Protein AF-A0A359CAQ3-F1 (afdb_monomer_lite)

Radius of gyration: 19.14 Å; chains: 1; bounding box: 54×22×46 Å

Sequence (82 aa):
MRVPKKAAIFGFNLCASVFLGLCVYGLLSYAEGAKRPPGTLLMWVFFASGVIGCIVGICYFGSEWDRRNAEEAKTRNPPKKT

pLDDT: mean 80.91, std 11.01, range [54.03, 93.88]

Secondary structure (DSSP, 8-state):
-PPPHHHHHHHHHHHHHHHHHHHHHHHHHHHTTT-S----HHHHHHHHHHHHHHHHHHHHHHHHHHHHHHHHHHHHS-----

Structure (mmCIF, N/CA/C/O backbone):
data_AF-A0A359CAQ3-F1
#
_entry.id   AF-A0A359CAQ3-F1
#
loop_
_atom_site.group_PDB
_atom_site.id
_atom_site.type_symbol
_atom_site.label_atom_id
_atom_site.label_alt_id
_atom_site.label_comp_id
_atom_site.label_asym_id
_atom_site.label_entity_id
_atom_site.label_seq_id
_atom_site.pdbx_PDB_ins_code
_atom_site.Cartn_x
_atom_site.Cartn_y
_atom_site.Cartn_z
_atom_site.occupancy
_atom_site.B_iso_or_equiv
_atom_site.auth_seq_id
_atom_site.auth_comp_id
_atom_site.auth_asym_id
_atom_site.auth_atom_id
_atom_site.pdbx_PDB_model_num
ATOM 1 N N . MET A 1 1 ? -11.923 -12.801 12.339 1.00 54.03 1 MET A N 1
ATOM 2 C CA . MET A 1 1 ? -11.090 -12.453 13.516 1.00 54.03 1 MET A CA 1
ATOM 3 C C . MET A 1 1 ? -11.072 -10.937 13.656 1.00 54.03 1 MET A C 1
ATOM 5 O O . MET A 1 1 ? -10.980 -10.272 12.636 1.00 54.03 1 MET A O 1
ATOM 9 N N . ARG A 1 2 ? -11.224 -10.381 14.866 1.00 63.50 2 ARG A N 1
ATOM 10 C CA . ARG A 1 2 ? -11.185 -8.921 15.089 1.00 63.50 2 ARG A CA 1
ATOM 11 C C . ARG A 1 2 ? -9.734 -8.443 15.113 1.00 63.50 2 ARG A C 1
ATOM 13 O O . ARG A 1 2 ? -8.956 -8.967 15.908 1.00 63.50 2 ARG A O 1
ATOM 20 N N . VAL A 1 3 ? -9.380 -7.455 14.293 1.00 69.12 3 VAL A N 1
ATOM 21 C CA . VAL A 1 3 ? -8.020 -6.895 14.287 1.00 69.12 3 VAL A CA 1
ATOM 22 C C . VAL A 1 3 ? -7.942 -5.757 15.321 1.00 69.12 3 VAL A C 1
ATOM 24 O O . VAL A 1 3 ? -8.847 -4.917 15.406 1.00 69.12 3 VAL A O 1
ATOM 27 N N . PRO A 1 4 ? -6.893 -5.697 16.160 1.00 81.81 4 PRO A N 1
ATOM 28 C CA . PRO A 1 4 ? -6.673 -4.556 17.046 1.00 81.81 4 PRO A CA 1
ATOM 29 C C . PRO A 1 4 ? -6.557 -3.250 16.246 1.00 81.81 4 PRO A C 1
ATOM 31 O O . PRO A 1 4 ? -5.906 -3.228 15.207 1.00 81.81 4 PRO A O 1
ATOM 34 N N . LYS A 1 5 ? -7.110 -2.134 16.746 1.00 78.25 5 LYS A N 1
ATOM 35 C CA . LYS A 1 5 ? -7.084 -0.831 16.046 1.00 78.25 5 LYS A CA 1
ATOM 36 C C . LYS A 1 5 ? -5.664 -0.407 15.652 1.00 78.25 5 LYS A C 1
ATOM 38 O O . LYS A 1 5 ? -5.431 0.008 14.524 1.00 78.25 5 LYS A O 1
ATOM 43 N N . LYS A 1 6 ? -4.696 -0.594 16.558 1.00 83.25 6 LYS A N 1
ATOM 44 C CA . LYS A 1 6 ? -3.275 -0.319 16.287 1.00 83.25 6 LYS A CA 1
ATOM 45 C C . LYS A 1 6 ? -2.712 -1.187 15.157 1.00 83.25 6 LYS A C 1
ATOM 47 O O . LYS A 1 6 ? -1.942 -0.689 14.348 1.00 83.25 6 LYS A O 1
ATOM 52 N N . ALA A 1 7 ? -3.122 -2.452 15.077 1.00 84.25 7 ALA A N 1
ATOM 53 C CA . ALA A 1 7 ? -2.700 -3.359 14.015 1.00 84.25 7 ALA A CA 1
ATOM 54 C C . ALA A 1 7 ? -3.368 -3.022 12.671 1.00 84.25 7 ALA A C 1
ATOM 56 O O . ALA A 1 7 ? -2.708 -3.109 11.644 1.00 84.25 7 ALA A O 1
ATOM 57 N N . ALA A 1 8 ? -4.627 -2.567 12.673 1.00 85.94 8 ALA A N 1
ATOM 58 C CA . ALA A 1 8 ? -5.293 -2.073 11.466 1.00 85.94 8 ALA A CA 1
ATOM 59 C C . ALA A 1 8 ? -4.611 -0.806 10.920 1.00 85.94 8 ALA A C 1
ATOM 61 O O . ALA A 1 8 ? -4.292 -0.742 9.739 1.00 85.94 8 ALA A O 1
ATOM 62 N N . ILE A 1 9 ? -4.289 0.159 11.789 1.00 88.00 9 ILE A N 1
ATOM 63 C CA . ILE A 1 9 ? -3.547 1.370 11.404 1.00 88.00 9 ILE A CA 1
ATOM 64 C C . ILE A 1 9 ? -2.155 1.008 10.877 1.00 88.00 9 ILE A C 1
ATOM 66 O O . ILE A 1 9 ? -1.740 1.520 9.840 1.00 88.00 9 ILE A O 1
ATOM 70 N N . PHE A 1 10 ? -1.432 0.123 11.566 1.00 90.25 10 PHE A N 1
ATOM 71 C CA . PHE A 1 10 ? -0.107 -0.313 11.130 1.00 90.25 10 PHE A CA 1
ATOM 72 C C . PHE A 1 10 ? -0.159 -1.024 9.772 1.00 90.25 10 PHE A C 1
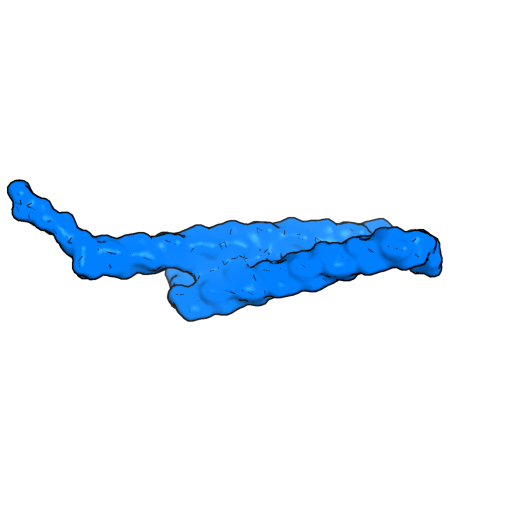ATOM 74 O O . PHE A 1 10 ? 0.601 -0.668 8.876 1.00 90.25 10 PHE A O 1
ATOM 81 N N . GLY A 1 11 ? -1.088 -1.969 9.593 1.00 87.50 11 GLY A N 1
ATOM 82 C CA . GLY A 1 11 ? -1.284 -2.691 8.335 1.00 87.50 11 GLY A CA 1
ATOM 83 C C . GLY A 1 11 ? -1.646 -1.758 7.181 1.00 87.50 11 GLY A C 1
ATOM 84 O O . GLY A 1 11 ? -1.046 -1.842 6.114 1.00 87.50 11 GLY A O 1
ATOM 85 N N . PHE A 1 12 ? -2.546 -0.801 7.420 1.00 88.75 12 PHE A N 1
ATOM 86 C CA . PHE A 1 12 ? -2.888 0.233 6.446 1.00 88.75 12 PHE A CA 1
ATOM 87 C C . PHE A 1 12 ? -1.664 1.063 6.036 1.00 88.75 12 PHE A C 1
ATOM 89 O O . PHE A 1 12 ? -1.390 1.200 4.845 1.00 88.75 12 PHE A O 1
ATOM 96 N N . ASN A 1 13 ? -0.898 1.579 7.005 1.00 90.25 13 ASN A N 1
ATOM 97 C CA . ASN A 1 13 ? 0.285 2.399 6.724 1.00 90.25 13 ASN A CA 1
ATOM 98 C C . ASN A 1 13 ? 1.374 1.609 5.991 1.00 90.25 13 ASN A C 1
ATOM 100 O O . ASN A 1 13 ? 1.995 2.138 5.071 1.00 90.25 13 ASN A O 1
ATOM 104 N N . LEU A 1 14 ? 1.589 0.344 6.361 1.00 91.56 14 LEU A N 1
ATOM 105 C CA . LEU A 1 14 ? 2.535 -0.539 5.685 1.00 91.56 14 LEU A CA 1
ATOM 106 C C . LEU A 1 14 ? 2.136 -0.753 4.219 1.00 91.56 14 LEU A C 1
ATOM 108 O O . LEU A 1 14 ? 2.945 -0.499 3.329 1.00 91.56 14 LEU A O 1
ATOM 112 N N . CYS A 1 15 ? 0.888 -1.157 3.955 1.00 89.88 15 CYS A N 1
ATOM 113 C CA . CYS A 1 15 ? 0.398 -1.375 2.592 1.00 89.88 15 CYS A CA 1
ATOM 114 C C . CYS A 1 15 ? 0.432 -0.087 1.756 1.00 89.88 15 CYS A C 1
ATOM 116 O O . CYS A 1 15 ? 0.850 -0.124 0.601 1.00 89.88 15 CYS A O 1
ATOM 118 N N . ALA A 1 16 ? 0.057 1.055 2.337 1.00 89.88 16 ALA A N 1
ATOM 119 C CA . ALA A 1 16 ? 0.121 2.352 1.667 1.00 89.88 16 ALA A CA 1
ATOM 120 C C . ALA A 1 16 ? 1.564 2.759 1.324 1.00 89.88 16 ALA A C 1
ATOM 122 O O . ALA A 1 16 ? 1.827 3.220 0.216 1.00 89.88 16 ALA A O 1
ATOM 123 N N . SER A 1 17 ? 2.509 2.543 2.242 1.00 92.62 17 SER A N 1
ATOM 124 C CA . SER A 1 17 ? 3.922 2.884 2.033 1.00 92.62 17 SER A CA 1
ATOM 125 C C . SER A 1 17 ? 4.553 2.022 0.940 1.00 92.62 17 SER A C 1
ATOM 127 O O . SER A 1 17 ? 5.251 2.539 0.068 1.00 92.62 17 SER A O 1
ATOM 129 N N . VAL A 1 18 ? 4.270 0.715 0.946 1.00 91.12 18 VAL A N 1
ATOM 130 C CA . VAL A 1 18 ? 4.734 -0.210 -0.099 1.00 91.12 18 VAL A CA 1
ATOM 131 C C . VAL A 1 18 ? 4.120 0.154 -1.451 1.00 91.12 18 VAL A C 1
ATOM 133 O O . VAL A 1 18 ? 4.845 0.238 -2.439 1.00 91.12 18 VAL A O 1
ATOM 136 N N . PHE A 1 19 ? 2.818 0.448 -1.500 1.00 91.38 19 PHE A N 1
ATOM 137 C CA . PHE A 1 19 ? 2.147 0.894 -2.722 1.00 91.38 19 PHE A CA 1
ATOM 138 C C . PHE A 1 19 ? 2.770 2.174 -3.290 1.00 91.38 19 PHE A C 1
ATOM 140 O O . PHE A 1 19 ? 3.093 2.224 -4.474 1.00 91.38 19 PHE A O 1
ATOM 147 N N . LEU A 1 20 ? 3.008 3.184 -2.448 1.00 93.00 20 LEU A N 1
ATOM 148 C CA . LEU A 1 20 ? 3.679 4.418 -2.862 1.00 93.00 20 LEU A CA 1
ATOM 149 C C . LEU A 1 20 ? 5.091 4.147 -3.391 1.00 93.00 20 LEU A C 1
ATOM 151 O O . LEU A 1 20 ? 5.458 4.688 -4.431 1.00 93.00 20 LEU A O 1
ATOM 155 N N . GLY A 1 21 ? 5.856 3.277 -2.727 1.00 90.44 21 GLY A N 1
ATOM 156 C CA . GLY A 1 21 ? 7.176 2.856 -3.198 1.00 90.44 21 GLY A CA 1
ATOM 157 C C . GLY A 1 21 ? 7.129 2.205 -4.583 1.00 90.44 21 GLY A C 1
ATOM 158 O O . GLY A 1 21 ? 7.934 2.550 -5.447 1.00 90.44 21 GLY A O 1
ATOM 159 N N . LEU A 1 22 ? 6.153 1.324 -4.829 1.00 87.88 22 LEU A N 1
ATOM 160 C CA . LEU A 1 22 ? 5.938 0.693 -6.138 1.00 87.88 22 LEU A CA 1
ATOM 161 C C . LEU A 1 22 ? 5.541 1.718 -7.212 1.00 87.88 22 LEU A C 1
ATOM 163 O O . LEU A 1 22 ? 6.059 1.660 -8.328 1.00 87.88 22 LEU A O 1
ATOM 167 N N . CYS A 1 23 ? 4.685 2.686 -6.879 1.00 87.44 23 CYS A N 1
ATOM 168 C CA . CYS A 1 23 ? 4.295 3.768 -7.785 1.00 87.44 23 CYS A CA 1
ATOM 169 C C . CYS A 1 23 ? 5.486 4.659 -8.163 1.00 87.44 23 CYS A C 1
ATOM 171 O O . CYS A 1 23 ? 5.707 4.924 -9.344 1.00 87.44 23 CYS A O 1
ATOM 173 N N . VAL A 1 24 ? 6.282 5.084 -7.178 1.00 90.44 24 VAL A N 1
ATOM 174 C CA . VAL A 1 24 ? 7.492 5.888 -7.409 1.00 90.44 24 VAL A CA 1
ATOM 175 C C . VAL A 1 24 ? 8.513 5.100 -8.227 1.00 90.44 24 VAL A C 1
ATOM 177 O O . VAL A 1 24 ? 9.082 5.641 -9.170 1.00 90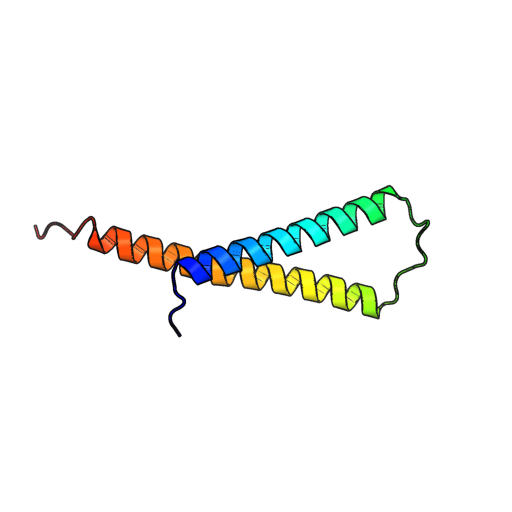.44 24 VAL A O 1
ATOM 180 N N . TYR A 1 25 ? 8.706 3.813 -7.931 1.00 85.31 25 TYR A N 1
ATOM 181 C CA . TYR A 1 25 ? 9.582 2.939 -8.712 1.00 85.31 25 TYR A CA 1
ATOM 182 C C . TYR A 1 25 ? 9.142 2.825 -10.178 1.00 85.31 25 TYR A C 1
ATOM 184 O O . TYR A 1 25 ? 9.980 2.909 -11.081 1.00 85.31 25 TYR A O 1
ATOM 192 N N . GLY A 1 26 ? 7.838 2.662 -10.425 1.00 82.88 26 GLY A N 1
ATOM 193 C CA . GLY A 1 26 ? 7.273 2.648 -11.773 1.00 82.88 26 GLY A CA 1
ATOM 194 C C . GLY A 1 26 ? 7.498 3.973 -12.502 1.00 82.88 26 GLY A C 1
ATOM 195 O O . GLY A 1 26 ? 7.946 3.974 -13.647 1.00 82.88 26 GLY A O 1
ATOM 196 N N . 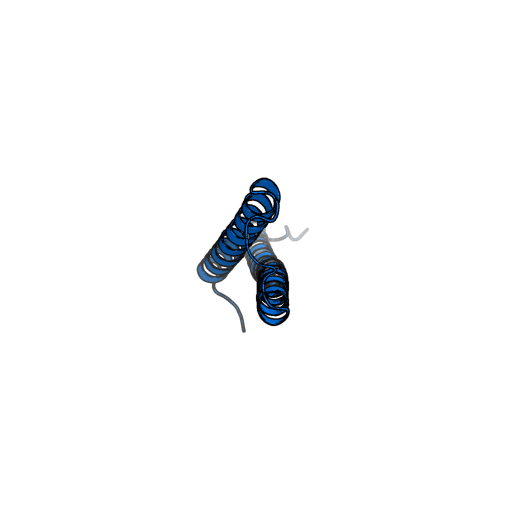LEU A 1 27 ? 7.272 5.099 -11.818 1.00 85.00 27 LEU A N 1
ATOM 197 C CA . LEU A 1 27 ? 7.466 6.438 -12.376 1.00 85.00 27 LEU A CA 1
ATOM 198 C C . LEU A 1 27 ? 8.937 6.723 -12.709 1.00 85.00 27 LEU A C 1
ATOM 200 O O . LEU A 1 27 ? 9.226 7.217 -13.795 1.00 85.00 27 LEU A O 1
ATOM 204 N N . LEU A 1 28 ? 9.866 6.376 -11.813 1.00 85.44 28 LEU A N 1
ATOM 205 C CA . LEU A 1 28 ? 11.308 6.498 -12.049 1.00 85.44 28 LEU A CA 1
ATOM 206 C C . LEU A 1 28 ? 11.752 5.625 -13.225 1.00 85.44 28 LEU A C 1
ATOM 208 O O . LEU A 1 28 ? 12.466 6.095 -14.105 1.00 85.44 28 LEU A O 1
ATOM 212 N N . SER A 1 29 ? 11.271 4.381 -13.286 1.00 79.19 29 SER A N 1
ATOM 213 C CA . SER A 1 29 ? 11.586 3.468 -14.392 1.00 79.19 29 SER A CA 1
ATOM 214 C C . SER A 1 29 ? 11.041 3.968 -15.734 1.00 79.19 29 SER A C 1
ATOM 216 O O . SER A 1 29 ? 11.675 3.759 -16.767 1.00 79.19 29 SER A O 1
ATOM 218 N N . TYR A 1 30 ? 9.888 4.641 -15.728 1.00 79.62 30 TYR A N 1
ATOM 219 C CA . TYR A 1 30 ? 9.328 5.294 -16.910 1.00 79.62 30 TYR A CA 1
ATOM 220 C C . TYR A 1 30 ? 10.144 6.532 -17.320 1.00 79.62 30 TYR A C 1
ATOM 222 O O . TYR A 1 30 ? 10.486 6.681 -18.492 1.00 79.62 30 TYR A O 1
ATOM 230 N N . ALA A 1 31 ? 10.509 7.386 -16.357 1.00 81.94 31 ALA A N 1
ATOM 231 C CA . ALA A 1 31 ? 11.274 8.613 -16.586 1.00 81.94 31 ALA A CA 1
ATOM 232 C C . ALA A 1 31 ? 12.710 8.353 -17.077 1.00 81.94 31 ALA A C 1
ATOM 234 O O . ALA A 1 31 ? 13.227 9.114 -17.892 1.00 81.94 31 ALA A O 1
ATOM 235 N N . GLU A 1 32 ? 13.345 7.262 -16.638 1.00 79.12 32 GLU A N 1
ATOM 236 C CA . GLU A 1 32 ? 14.670 6.835 -17.113 1.00 79.12 32 GLU A CA 1
ATOM 237 C C . GLU A 1 32 ? 14.666 6.309 -18.563 1.00 79.12 32 GLU A C 1
ATOM 239 O O . GLU A 1 32 ? 15.734 6.037 -19.118 1.00 79.12 32 GLU A O 1
ATOM 244 N N . GLY A 1 33 ? 13.489 6.203 -19.194 1.00 59.84 33 GLY A N 1
ATOM 245 C CA . GLY A 1 33 ? 13.335 5.992 -20.630 1.00 59.84 33 GLY A CA 1
ATOM 246 C C . GLY A 1 33 ? 13.980 4.700 -21.118 1.00 59.84 33 GLY A C 1
ATOM 247 O O . GLY A 1 33 ? 15.013 4.746 -21.774 1.00 59.84 33 GLY A O 1
ATOM 248 N N . ALA A 1 34 ? 13.382 3.548 -20.795 1.00 58.44 34 ALA A N 1
ATOM 249 C CA . ALA A 1 34 ? 13.684 2.233 -21.384 1.00 58.44 34 ALA A CA 1
ATOM 250 C C . ALA A 1 34 ? 15.172 1.797 -21.427 1.00 58.44 34 ALA A C 1
ATOM 252 O O . ALA A 1 34 ? 15.502 0.811 -22.079 1.00 58.44 34 ALA A O 1
ATOM 253 N N . LYS A 1 35 ? 16.083 2.469 -20.704 1.00 55.38 35 LYS A N 1
ATOM 254 C CA . LYS A 1 35 ? 17.491 2.050 -20.569 1.00 55.38 35 LYS A CA 1
ATOM 255 C C . LYS A 1 35 ? 17.644 0.771 -19.746 1.00 55.38 35 LYS A C 1
ATOM 257 O O . LYS A 1 35 ? 18.713 0.164 -19.739 1.00 55.38 35 LYS A O 1
ATOM 262 N N . ARG A 1 36 ? 16.586 0.360 -19.043 1.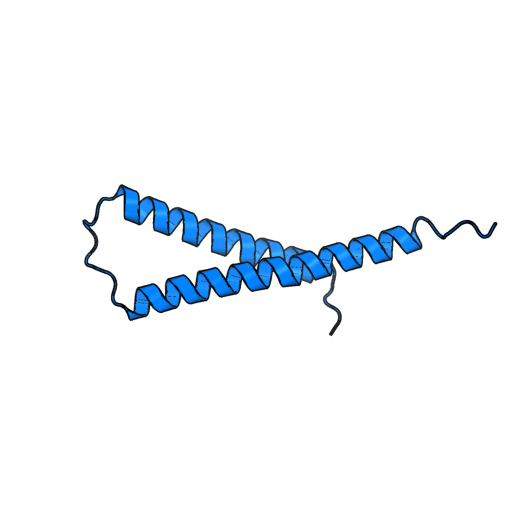00 59.38 36 ARG A N 1
ATOM 263 C CA . ARG A 1 36 ? 16.517 -0.927 -18.355 1.00 59.38 36 ARG A CA 1
ATOM 264 C C . ARG A 1 36 ? 16.093 -2.015 -19.343 1.00 59.38 36 ARG A C 1
ATOM 266 O O . ARG A 1 36 ? 15.128 -1.799 -20.076 1.00 59.38 36 ARG A O 1
ATOM 273 N N . PRO A 1 37 ? 16.771 -3.179 -19.353 1.00 59.22 37 PRO A N 1
ATOM 274 C CA . PRO A 1 37 ? 16.338 -4.311 -20.162 1.00 59.22 37 PRO A CA 1
ATOM 275 C C . PRO A 1 37 ? 14.870 -4.625 -19.843 1.00 59.22 37 PRO A C 1
ATOM 277 O O . PRO A 1 37 ? 14.469 -4.461 -18.684 1.00 59.22 37 PRO A O 1
ATOM 280 N N . PRO A 1 38 ? 14.062 -5.042 -20.836 1.00 59.97 38 PRO A N 1
ATOM 281 C CA . PRO A 1 38 ? 12.659 -5.356 -20.610 1.00 59.97 38 PRO A CA 1
ATOM 282 C C . PRO A 1 38 ? 12.581 -6.370 -19.470 1.00 59.97 38 PRO A C 1
ATOM 284 O O . PRO A 1 38 ? 13.097 -7.484 -19.582 1.00 59.97 38 PRO A O 1
ATOM 287 N N . GLY A 1 39 ? 12.006 -5.947 -18.340 1.00 62.84 39 GLY A N 1
ATOM 288 C CA . GLY A 1 39 ? 11.822 -6.821 -17.188 1.00 62.84 39 GLY A CA 1
ATOM 289 C C . GLY A 1 39 ? 11.110 -8.088 -17.646 1.00 62.84 39 GLY A C 1
ATOM 290 O O . GLY A 1 39 ? 10.181 -8.020 -18.455 1.00 62.84 39 GLY A O 1
ATOM 291 N N . THR A 1 40 ? 11.563 -9.248 -17.174 1.00 76.1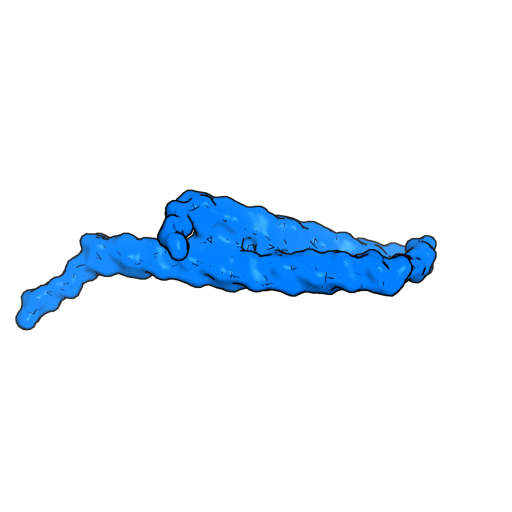2 40 THR A N 1
ATOM 292 C CA . THR A 1 40 ? 10.932 -10.525 -17.516 1.00 76.12 40 THR A CA 1
ATOM 293 C C . THR A 1 40 ? 9.442 -10.479 -17.186 1.00 76.12 40 THR A C 1
ATOM 295 O O . THR A 1 40 ? 9.016 -9.812 -16.244 1.00 76.12 40 THR A O 1
ATOM 298 N N . LEU A 1 41 ? 8.632 -11.216 -17.946 1.00 78.19 41 LEU A N 1
ATOM 299 C CA . LEU A 1 41 ? 7.176 -11.288 -17.757 1.00 78.19 41 LEU A CA 1
ATOM 300 C C . LEU A 1 41 ? 6.808 -11.651 -16.302 1.00 78.19 41 LEU A C 1
ATOM 302 O O . LEU A 1 41 ? 5.854 -11.126 -15.738 1.00 78.19 41 LEU A O 1
ATOM 306 N N . LEU A 1 42 ? 7.653 -12.458 -15.655 1.00 80.88 42 LEU A N 1
ATOM 307 C CA . LEU A 1 42 ? 7.578 -12.792 -14.235 1.00 80.88 42 LEU A CA 1
ATOM 308 C C . LEU A 1 42 ? 7.706 -11.562 -13.310 1.00 80.88 42 LEU A C 1
ATOM 310 O O . LEU A 1 42 ? 6.962 -11.440 -12.342 1.00 80.88 42 LEU A O 1
ATOM 314 N N . MET A 1 43 ? 8.611 -10.630 -13.616 1.00 80.00 43 MET A N 1
ATOM 315 C CA . MET A 1 43 ? 8.811 -9.393 -12.853 1.00 80.00 43 MET A CA 1
ATOM 316 C C . MET A 1 43 ? 7.577 -8.485 -12.928 1.00 80.00 43 MET A C 1
ATOM 318 O O . MET A 1 43 ? 7.166 -7.919 -11.917 1.00 80.00 43 MET A O 1
ATOM 322 N N . TRP A 1 44 ? 6.938 -8.412 -14.099 1.00 82.19 44 TRP A N 1
ATOM 323 C CA . TRP A 1 44 ? 5.668 -7.706 -14.281 1.00 82.19 44 TRP A CA 1
ATOM 324 C C . TRP A 1 44 ? 4.528 -8.345 -13.489 1.00 82.19 44 TRP A C 1
ATOM 326 O O . TRP A 1 44 ? 3.747 -7.633 -12.862 1.00 82.19 44 TRP A O 1
ATOM 336 N N . VAL A 1 45 ? 4.455 -9.679 -13.463 1.00 86.62 45 VAL A N 1
ATOM 337 C CA . VAL A 1 45 ? 3.453 -10.410 -12.673 1.00 86.62 45 VAL A CA 1
ATOM 338 C C . VAL A 1 45 ? 3.649 -10.171 -11.175 1.00 86.62 45 VAL A C 1
ATOM 340 O O . VAL A 1 45 ? 2.671 -9.907 -10.480 1.00 86.62 45 VAL A O 1
ATOM 343 N N . PHE A 1 46 ? 4.887 -10.206 -10.670 1.00 85.38 46 PHE A N 1
ATOM 344 C CA . PHE A 1 46 ? 5.178 -9.886 -9.266 1.00 85.38 46 PHE A CA 1
ATOM 345 C C . PHE A 1 46 ? 4.869 -8.431 -8.917 1.00 85.38 46 PHE A C 1
ATOM 347 O O . PHE A 1 46 ? 4.340 -8.151 -7.843 1.00 85.38 46 PHE A O 1
ATOM 354 N N . PHE A 1 47 ? 5.163 -7.501 -9.824 1.00 85.38 47 PHE A N 1
ATOM 355 C CA . PHE A 1 47 ? 4.826 -6.097 -9.631 1.00 85.38 47 PHE A CA 1
ATOM 356 C C . PHE A 1 47 ? 3.306 -5.899 -9.564 1.00 85.38 47 PHE A C 1
ATOM 358 O O . PHE A 1 47 ? 2.799 -5.306 -8.614 1.00 85.38 47 PHE A O 1
ATOM 365 N N . ALA A 1 48 ? 2.567 -6.460 -10.525 1.00 87.44 48 ALA A N 1
ATOM 366 C CA . ALA A 1 48 ? 1.111 -6.377 -10.569 1.00 87.44 48 ALA A CA 1
ATOM 367 C C . ALA A 1 48 ? 0.453 -7.046 -9.352 1.00 87.44 48 ALA A C 1
ATOM 369 O O . ALA A 1 48 ? -0.454 -6.472 -8.751 1.00 87.44 48 ALA A O 1
ATOM 370 N N . SER A 1 49 ? 0.924 -8.227 -8.940 1.00 90.38 49 SER A N 1
ATOM 371 C CA . SER A 1 49 ? 0.389 -8.918 -7.763 1.00 90.38 49 SER A CA 1
ATOM 372 C C . SER A 1 49 ? 0.697 -8.169 -6.465 1.00 90.38 49 SER A C 1
ATOM 374 O O . SER A 1 49 ? -0.175 -8.078 -5.603 1.00 90.38 49 SER A O 1
ATOM 376 N N . GLY A 1 50 ? 1.880 -7.556 -6.351 1.00 88.31 50 GLY A N 1
ATOM 377 C CA . GLY A 1 50 ? 2.238 -6.678 -5.238 1.00 88.31 50 GLY A CA 1
ATOM 378 C C . GLY A 1 50 ? 1.337 -5.445 -5.157 1.00 88.31 50 GLY A C 1
ATOM 379 O O . GLY A 1 50 ? 0.832 -5.120 -4.082 1.00 88.31 50 GLY A O 1
ATOM 380 N N . VAL A 1 51 ? 1.062 -4.805 -6.296 1.00 90.00 51 VAL A N 1
ATOM 381 C CA . VAL A 1 51 ? 0.133 -3.670 -6.395 1.00 90.00 51 VAL A CA 1
ATOM 382 C C . VAL A 1 51 ? -1.279 -4.070 -5.960 1.00 90.00 51 VAL A C 1
ATOM 384 O O . VAL A 1 51 ? -1.853 -3.424 -5.083 1.00 90.00 51 VAL A O 1
ATOM 387 N N . ILE A 1 52 ? -1.821 -5.157 -6.515 1.00 93.06 52 ILE A N 1
ATOM 388 C CA . ILE A 1 52 ? -3.162 -5.651 -6.170 1.00 93.06 52 ILE A CA 1
ATOM 389 C C . ILE A 1 52 ? -3.230 -6.019 -4.684 1.00 93.06 52 ILE A C 1
ATOM 391 O O . ILE A 1 52 ? -4.171 -5.628 -3.995 1.00 93.06 52 ILE A O 1
ATOM 395 N N . GLY A 1 53 ? -2.214 -6.713 -4.167 1.00 91.56 53 GLY A N 1
ATOM 396 C CA . GLY A 1 53 ? -2.117 -7.076 -2.755 1.00 91.56 53 GLY A CA 1
ATOM 397 C C . GLY A 1 53 ? -2.119 -5.856 -1.834 1.00 91.56 53 GLY A C 1
ATOM 398 O O . GLY A 1 53 ? -2.821 -5.854 -0.822 1.00 91.56 53 GLY A O 1
ATOM 399 N N . CYS A 1 54 ? -1.409 -4.787 -2.206 1.00 91.06 54 CYS A N 1
ATOM 400 C CA . CYS A 1 54 ? -1.434 -3.541 -1.446 1.00 91.06 54 CYS A CA 1
ATOM 401 C C . CYS A 1 54 ? -2.817 -2.884 -1.471 1.00 91.06 54 CYS A C 1
ATOM 403 O O . CYS A 1 54 ? -3.291 -2.475 -0.418 1.00 91.06 54 CYS A O 1
ATOM 405 N N . ILE A 1 55 ? -3.489 -2.823 -2.626 1.00 91.25 55 ILE A N 1
ATOM 406 C CA . ILE A 1 55 ? -4.840 -2.245 -2.740 1.00 91.25 55 ILE A CA 1
ATOM 407 C C . ILE A 1 55 ? -5.827 -3.011 -1.854 1.00 91.25 55 ILE A C 1
ATOM 409 O O . ILE A 1 55 ? -6.532 -2.408 -1.046 1.00 91.25 55 ILE A O 1
ATOM 413 N N . VAL A 1 56 ? -5.832 -4.343 -1.947 1.00 93.88 56 VAL A N 1
ATOM 414 C CA . VAL A 1 56 ? -6.695 -5.198 -1.119 1.00 93.88 56 VAL A CA 1
ATOM 415 C C . VAL A 1 56 ? -6.387 -5.002 0.368 1.00 93.88 56 VAL A C 1
ATOM 417 O O . VAL A 1 56 ? -7.312 -4.862 1.168 1.00 93.88 56 VAL A O 1
ATOM 420 N N . GLY A 1 57 ? -5.106 -4.931 0.742 1.00 89.12 57 GLY A N 1
ATOM 421 C CA . GLY A 1 57 ? -4.676 -4.660 2.114 1.00 89.12 57 GLY A CA 1
ATOM 422 C C . GLY A 1 57 ? -5.146 -3.297 2.625 1.00 89.12 57 GLY A C 1
ATOM 423 O O . GLY A 1 57 ? -5.710 -3.216 3.715 1.00 89.12 57 GLY A O 1
ATOM 424 N N . ILE A 1 58 ? -4.988 -2.238 1.827 1.00 90.75 58 ILE A N 1
ATOM 425 C CA . ILE A 1 58 ? -5.446 -0.877 2.144 1.00 90.75 58 ILE A CA 1
ATOM 426 C C . ILE A 1 58 ? -6.959 -0.864 2.372 1.00 90.75 58 ILE A C 1
ATOM 428 O O . ILE A 1 58 ? -7.412 -0.338 3.388 1.00 90.75 58 ILE A O 1
ATOM 432 N N . CYS A 1 59 ? -7.738 -1.479 1.477 1.00 91.12 59 CYS A N 1
ATOM 433 C CA . CYS A 1 59 ? -9.188 -1.573 1.627 1.00 91.12 59 CYS A CA 1
ATOM 434 C C . CYS A 1 59 ? -9.572 -2.349 2.893 1.00 91.12 59 CYS A C 1
ATOM 436 O O . CYS A 1 59 ? -10.358 -1.856 3.697 1.00 91.12 59 CYS A O 1
ATOM 438 N N . TYR A 1 60 ? -8.984 -3.527 3.115 1.00 91.38 60 TYR A N 1
ATOM 439 C CA . TYR A 1 60 ? -9.304 -4.370 4.266 1.00 91.38 60 TYR A CA 1
ATOM 440 C C . TYR A 1 60 ? -8.961 -3.694 5.602 1.00 91.38 60 TYR A C 1
ATOM 442 O O . TYR A 1 60 ? -9.816 -3.574 6.482 1.00 91.38 60 TYR A O 1
ATOM 450 N N . PHE A 1 61 ? -7.724 -3.213 5.759 1.00 88.56 61 PHE A N 1
ATOM 451 C CA . PHE A 1 61 ? -7.287 -2.550 6.988 1.00 88.56 61 PHE A CA 1
ATOM 452 C C . PHE A 1 61 ? -7.959 -1.188 7.189 1.00 88.56 61 PHE A C 1
ATOM 454 O O . PHE A 1 61 ? -8.248 -0.822 8.329 1.00 88.56 61 PHE A O 1
ATOM 461 N N . GLY A 1 62 ? -8.256 -0.465 6.106 1.00 86.44 62 GLY A N 1
ATOM 462 C CA . GLY A 1 62 ? -9.009 0.787 6.137 1.00 86.44 62 GLY A CA 1
ATOM 463 C C . GLY A 1 62 ? -10.442 0.587 6.626 1.00 86.44 62 GLY A C 1
ATOM 464 O O . GLY A 1 62 ? -10.861 1.260 7.565 1.00 86.44 62 GLY A O 1
ATOM 465 N N . SER A 1 63 ? -11.171 -0.390 6.075 1.00 87.88 63 SER A N 1
ATOM 466 C CA . SER A 1 63 ? -12.522 -0.735 6.539 1.00 87.88 63 SER A CA 1
ATOM 467 C C . SER A 1 63 ? -12.534 -1.201 7.994 1.00 87.88 63 SER A C 1
ATOM 469 O O . SER A 1 63 ? -13.443 -0.863 8.751 1.00 87.88 63 SER A O 1
ATOM 471 N N . GLU A 1 64 ? -11.519 -1.955 8.415 1.00 87.56 64 GLU A N 1
ATOM 472 C CA . GLU A 1 64 ? -11.409 -2.418 9.796 1.00 87.56 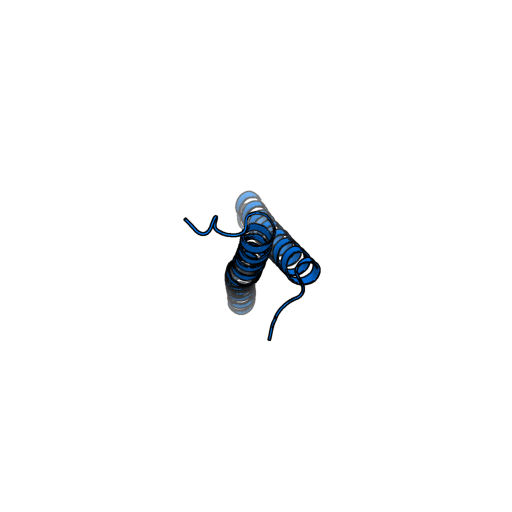64 GLU A CA 1
ATOM 473 C C . GLU A 1 64 ? -11.092 -1.269 10.765 1.00 87.56 64 GLU A C 1
ATOM 475 O O . GLU A 1 64 ? -11.642 -1.231 11.865 1.00 87.56 64 GLU A O 1
ATOM 480 N N . TRP A 1 65 ? -10.271 -0.293 10.362 1.00 83.81 65 TRP A N 1
ATOM 481 C CA . TRP A 1 65 ? -10.081 0.939 11.128 1.00 83.81 65 TRP A CA 1
ATOM 482 C C . TRP A 1 65 ? -11.389 1.735 11.213 1.00 83.81 65 TRP A C 1
ATOM 484 O O . TRP A 1 65 ? -11.822 2.053 12.323 1.00 83.81 65 TRP A O 1
ATOM 494 N N . ASP A 1 66 ? -12.054 2.002 10.090 1.00 85.38 66 ASP A N 1
ATOM 495 C CA . ASP A 1 66 ? -13.289 2.791 10.064 1.00 85.38 66 ASP A CA 1
ATOM 496 C C . ASP A 1 66 ? -14.383 2.162 10.943 1.00 85.38 66 ASP A C 1
ATOM 498 O O . ASP A 1 66 ? -14.964 2.814 11.814 1.00 85.38 66 ASP A O 1
ATOM 502 N N . ARG A 1 67 ? -14.541 0.834 10.857 1.00 84.44 67 ARG A N 1
ATOM 503 C CA . ARG A 1 67 ? -15.430 0.061 11.734 1.00 84.44 67 ARG A CA 1
ATOM 504 C C . ARG A 1 67 ? -15.128 0.278 13.218 1.00 84.44 67 ARG A C 1
ATOM 506 O O . ARG A 1 67 ? -16.053 0.461 14.007 1.00 84.44 67 ARG A O 1
ATOM 513 N N . ARG A 1 68 ? -13.852 0.283 13.619 1.00 81.31 68 ARG A N 1
ATOM 514 C CA . ARG A 1 68 ? -13.450 0.509 15.021 1.00 81.31 68 ARG A CA 1
ATOM 515 C C . ARG A 1 68 ? -13.686 1.945 15.467 1.00 81.31 68 ARG A C 1
ATOM 517 O O . ARG A 1 68 ? -14.101 2.167 16.601 1.00 81.31 68 ARG A O 1
ATOM 524 N N . ASN A 1 69 ? -13.467 2.908 14.579 1.00 83.06 69 ASN A N 1
ATOM 525 C CA . ASN A 1 69 ? -13.774 4.308 14.849 1.00 83.06 69 ASN A CA 1
ATOM 526 C C . ASN A 1 69 ? -15.287 4.516 15.038 1.00 83.06 69 ASN A C 1
ATOM 528 O O . ASN A 1 69 ? -15.698 5.233 15.949 1.00 83.06 69 ASN A O 1
ATOM 532 N N . ALA A 1 70 ? -16.118 3.830 14.248 1.00 85.00 70 ALA A N 1
ATOM 533 C CA . ALA A 1 70 ? -17.571 3.845 14.393 1.00 85.00 70 ALA A CA 1
ATOM 534 C C . ALA A 1 70 ? -18.056 3.160 15.691 1.00 85.00 70 ALA A C 1
ATOM 536 O O . ALA A 1 70 ? -18.971 3.665 16.344 1.00 85.00 70 ALA A O 1
ATOM 537 N N . GLU A 1 71 ? -17.446 2.040 16.103 1.00 83.69 71 GLU A N 1
ATOM 538 C CA . GLU A 1 71 ? -17.722 1.380 17.396 1.00 83.69 71 GLU A CA 1
ATOM 539 C C . GLU A 1 71 ? -17.393 2.300 18.590 1.00 83.69 71 GLU A C 1
ATOM 541 O O . GLU A 1 71 ? -18.190 2.432 19.525 1.00 83.69 71 GLU A O 1
ATOM 546 N N . GLU A 1 72 ? -16.251 2.991 18.547 1.00 80.00 72 GLU A N 1
ATOM 547 C CA . GLU A 1 72 ? -15.871 3.977 19.566 1.00 80.00 72 GLU A CA 1
ATOM 548 C C . GLU A 1 72 ? -16.814 5.191 19.567 1.00 80.00 72 GLU A C 1
ATOM 550 O O . GLU A 1 72 ? -17.218 5.657 20.634 1.00 80.00 72 GLU A O 1
ATOM 555 N N . ALA A 1 73 ? -17.235 5.672 18.393 1.00 78.06 73 ALA A N 1
ATOM 556 C CA . ALA A 1 73 ? -18.172 6.789 18.273 1.00 78.06 73 ALA A CA 1
ATOM 557 C C . ALA A 1 73 ? -19.551 6.471 18.879 1.00 78.06 73 ALA A C 1
ATOM 559 O O . ALA A 1 73 ? -20.110 7.310 19.587 1.00 78.06 73 ALA A O 1
ATOM 560 N N . LYS A 1 74 ? -20.065 5.249 18.674 1.00 75.75 74 LYS A N 1
ATOM 561 C CA . LYS A 1 74 ? -21.316 4.762 19.292 1.00 75.75 74 LYS A CA 1
ATOM 562 C C . LYS A 1 74 ? -21.217 4.631 20.811 1.00 75.75 74 LYS A C 1
ATOM 564 O O . LYS A 1 74 ? -22.201 4.844 21.510 1.00 75.75 74 LYS A O 1
ATOM 569 N N . THR A 1 75 ? -20.034 4.293 21.319 1.00 71.88 75 THR A N 1
ATOM 570 C CA . THR A 1 75 ? -19.781 4.211 22.765 1.00 71.88 75 THR A CA 1
ATOM 571 C C . THR A 1 75 ? -19.671 5.607 23.389 1.00 71.88 75 THR A C 1
ATOM 573 O O . THR A 1 75 ? -20.124 5.825 24.509 1.00 71.88 75 THR A O 1
ATOM 576 N N . ARG A 1 76 ? -19.101 6.573 22.656 1.00 69.38 76 ARG A N 1
ATOM 577 C CA . ARG A 1 76 ? -18.909 7.960 23.108 1.00 69.38 76 ARG A CA 1
ATOM 578 C C . ARG A 1 76 ? -20.184 8.809 23.038 1.00 69.38 76 ARG A C 1
ATOM 580 O O . ARG A 1 76 ? -20.363 9.681 23.879 1.00 69.38 76 ARG A O 1
ATOM 587 N N . ASN A 1 77 ? -21.054 8.565 22.059 1.00 64.81 77 ASN A N 1
ATOM 588 C CA . ASN A 1 77 ? -22.373 9.189 21.939 1.00 64.81 77 ASN A CA 1
ATOM 589 C C . ASN A 1 77 ? -23.451 8.099 21.963 1.00 64.81 77 ASN A C 1
ATOM 591 O O . ASN A 1 77 ? -23.913 7.679 20.897 1.00 64.81 77 ASN A O 1
ATOM 595 N N . PRO A 1 78 ? -23.846 7.608 23.151 1.00 60.84 78 PRO A N 1
ATOM 596 C CA . PRO A 1 78 ? -24.956 6.676 23.230 1.00 60.84 78 PRO A CA 1
ATOM 597 C C . PRO A 1 78 ? -26.216 7.356 22.670 1.00 60.84 78 PRO A C 1
ATOM 599 O O . PRO A 1 78 ? -26.430 8.548 22.925 1.00 60.84 78 PRO A O 1
ATOM 602 N N . PRO A 1 79 ? -27.055 6.640 21.901 1.00 63.69 79 PRO A N 1
ATOM 603 C CA . PRO A 1 79 ? -28.308 7.200 21.418 1.00 63.69 79 PRO A CA 1
ATOM 604 C C . PRO A 1 79 ? -29.118 7.688 22.621 1.00 63.69 79 PRO A C 1
ATOM 606 O O . PRO A 1 79 ? -29.393 6.915 23.543 1.00 63.69 79 PRO A O 1
ATOM 609 N N . LYS A 1 80 ? -29.477 8.980 22.632 1.00 61.91 80 LYS A N 1
ATOM 610 C CA . LYS A 1 80 ? -30.451 9.509 23.591 1.00 61.91 80 LYS A CA 1
ATOM 611 C C . LYS A 1 80 ? -31.734 8.707 23.392 1.00 61.91 80 LYS A C 1
ATOM 613 O O . LYS A 1 80 ? -32.388 8.852 22.362 1.00 61.91 80 LYS A O 1
ATOM 618 N N . LYS A 1 81 ? -32.065 7.846 24.358 1.00 60.66 81 LYS A N 1
ATOM 619 C CA . LYS A 1 81 ? -33.415 7.295 24.484 1.00 60.66 81 LYS A CA 1
ATOM 620 C C . LYS A 1 81 ? -34.347 8.498 24.638 1.00 60.66 81 LYS A C 1
ATOM 622 O O . LYS A 1 81 ? -34.261 9.200 25.643 1.00 60.66 81 LYS A O 1
ATOM 627 N N . THR A 1 82 ? -35.107 8.774 23.587 1.00 62.06 82 THR A N 1
ATOM 628 C CA . THR A 1 82 ? -36.277 9.656 23.618 1.00 62.06 82 THR A CA 1
ATOM 629 C C . THR A 1 82 ? -37.501 8.780 23.784 1.00 62.06 82 THR A C 1
ATOM 631 O O . THR A 1 82 ? -37.435 7.615 23.322 1.00 62.06 82 THR A O 1
#

Foldseek 3Di:
DQDDLVRLVVQLVVLVVQLVVLVVVVVVCVVVPCPDPPPPPVVVVVSVVSNVVSVVSNVVSVVSNVVVVVVVVCVVDPPPPD